Protein AF-A0A3L6DH93-F1 (afdb_monomer_lite)

pLDDT: mean 73.83, std 13.97, range [37.03, 90.62]

Organism: Zea mays (NCBI:txid4577)

Sequence (149 aa):
MTLLMYLVYYITLQRLGIETEFDIVQVERMLEEKFGPILFPNVDTDNRICPSCSEGTLRFKVSRYGEGYFIGCDRHPKCKYIARSLSQQEDETEPTEECQKTFTPRLLGVMPDSDEKVFLKQGPYGHYVQIGEDKKGLFPKRASLSKGI

InterPro domains:
  IPR000380 DNA topoisomerase, type IA [PTHR42785] (21-139)
  IPR013498 DNA topoisomerase, type IA, zn finger [PF01396] (48-83)
  IPR025589 Topoisomerase C-terminal repeat [PF13368] (112-148)

Foldseek 3Di:
DPVVVVVVVVVVVVVVPCPDPPDQVNVQVVCCVVCVCVLCVPCVVDPQAQPVPRPWGWGKGADPVNPFIFTATPPPPVGGGTDDTPNDPDDDDDDDDDDDPPPDWAFPQADPVPRWTKTWHADPVGIKIWTHDDDVPDDTDIDHPPPDD

Secondary structure (DSSP, 8-state):
-HHHHHHHHHHHHHHT-------HHHHHHHHHHHHHHHH-TTTTTS--B-TTTSSSBEEEEE-TTSS-EEEEETTTTT---EEEESSS--------------PPPEEEEE-TTT--EEEEEEETTEEEEEES---TT---EEEESSS--

Radius of gyration: 23.39 Å; chains: 1; bounding box: 67×40×46 Å

Structure (mmCIF, N/CA/C/O backbone):
data_AF-A0A3L6DH93-F1
#
_entry.id   AF-A0A3L6DH93-F1
#
loop_
_atom_site.group_PDB
_atom_site.id
_atom_site.type_symbol
_atom_site.label_atom_id
_atom_site.label_alt_id
_atom_site.label_comp_id
_atom_site.label_asym_id
_atom_site.label_entity_id
_atom_site.label_seq_id
_atom_site.pdbx_PDB_ins_code
_atom_site.Cartn_x
_atom_site.Cartn_y
_atom_site.Cartn_z
_atom_site.occupancy
_atom_site.B_iso_or_equiv
_atom_site.auth_seq_id
_atom_site.auth_comp_id
_atom_site.auth_asym_id
_atom_site.auth_atom_id
_atom_site.pdbx_PDB_model_num
ATOM 1 N N . MET A 1 1 ? 28.119 -24.168 20.521 1.00 60.47 1 MET A N 1
ATOM 2 C CA . MET A 1 1 ? 29.125 -23.663 19.555 1.00 60.47 1 MET A CA 1
ATOM 3 C C . MET A 1 1 ? 28.530 -22.707 18.511 1.00 60.47 1 MET A C 1
ATOM 5 O O . MET A 1 1 ? 29.268 -21.893 17.988 1.00 60.47 1 MET A O 1
ATOM 9 N N . THR A 1 2 ? 27.219 -22.722 18.247 1.00 67.56 2 THR A N 1
ATOM 10 C CA . THR A 1 2 ? 26.556 -21.865 17.238 1.00 67.56 2 THR A CA 1
ATOM 11 C C . THR A 1 2 ? 26.100 -20.491 17.754 1.00 67.56 2 THR A C 1
ATOM 13 O O . THR A 1 2 ? 26.219 -19.507 17.033 1.00 67.56 2 THR A O 1
ATOM 16 N N . LEU A 1 3 ? 25.652 -20.380 19.012 1.00 68.19 3 LEU A N 1
ATOM 17 C CA . LEU A 1 3 ? 25.133 -19.113 19.562 1.00 68.19 3 LEU A CA 1
ATOM 18 C C . LEU A 1 3 ? 26.211 -18.021 19.690 1.00 68.19 3 LEU A C 1
ATOM 20 O O . LEU A 1 3 ? 25.974 -16.861 19.372 1.00 68.19 3 LEU A O 1
ATOM 24 N N . LEU A 1 4 ? 27.417 -18.413 20.114 1.00 72.12 4 LEU A N 1
ATOM 25 C CA . LEU A 1 4 ? 28.567 -17.512 20.232 1.00 72.12 4 LEU A CA 1
ATOM 26 C C . LEU A 1 4 ? 29.037 -17.011 18.863 1.00 72.12 4 LEU A C 1
ATOM 28 O O . LEU A 1 4 ? 29.361 -15.838 18.739 1.00 72.12 4 LEU A O 1
ATOM 32 N N . MET A 1 5 ? 29.005 -17.853 17.824 1.00 77.38 5 MET A N 1
ATOM 33 C CA . MET A 1 5 ? 29.306 -17.403 16.461 1.00 77.38 5 MET A CA 1
ATOM 34 C C . MET A 1 5 ? 28.269 -16.398 15.955 1.00 77.38 5 MET A C 1
ATOM 36 O O . MET A 1 5 ? 28.642 -15.424 15.310 1.00 77.38 5 MET A O 1
ATOM 40 N N . TYR A 1 6 ? 26.992 -16.586 16.298 1.00 77.19 6 TYR A N 1
ATOM 41 C CA . TYR A 1 6 ? 25.923 -15.658 15.925 1.00 77.19 6 TYR A CA 1
ATOM 42 C C . TYR A 1 6 ? 26.059 -14.302 16.626 1.00 77.19 6 TYR A C 1
ATOM 44 O O . TYR A 1 6 ? 25.932 -13.261 15.989 1.00 77.19 6 TYR A O 1
ATOM 52 N N . LEU A 1 7 ? 26.384 -14.309 17.922 1.00 78.81 7 LEU A N 1
ATOM 53 C CA . LEU A 1 7 ? 26.657 -13.098 18.700 1.00 78.81 7 LEU A CA 1
ATOM 54 C C . LEU A 1 7 ? 27.897 -12.362 18.185 1.00 78.81 7 LEU A C 1
ATOM 56 O O . LEU A 1 7 ? 27.849 -11.152 17.995 1.00 78.81 7 LEU A O 1
ATOM 60 N N . VAL A 1 8 ? 28.984 -13.083 17.895 1.00 79.56 8 VAL A N 1
ATOM 61 C CA . VAL A 1 8 ? 30.201 -12.493 17.318 1.00 79.56 8 VAL A CA 1
ATOM 62 C C . VAL A 1 8 ? 29.925 -11.927 15.925 1.00 79.56 8 VAL A C 1
ATOM 64 O O . VAL A 1 8 ? 30.377 -10.824 15.634 1.00 79.56 8 VAL A O 1
ATOM 67 N N . TYR A 1 9 ? 29.133 -12.604 15.091 1.00 79.12 9 TYR A N 1
ATOM 68 C CA . TYR A 1 9 ? 28.689 -12.082 13.796 1.00 79.12 9 TYR A CA 1
ATOM 69 C C . TYR A 1 9 ? 27.869 -10.790 13.951 1.00 79.12 9 TYR A C 1
ATOM 71 O O . TYR A 1 9 ? 28.176 -9.796 13.299 1.00 79.12 9 TYR A O 1
ATOM 79 N N . TYR A 1 10 ? 26.908 -10.751 14.882 1.00 74.88 10 TYR A N 1
ATOM 80 C CA . TYR A 1 10 ? 26.089 -9.561 15.153 1.00 74.88 10 TYR A CA 1
ATOM 81 C C . TYR A 1 10 ? 26.911 -8.378 15.691 1.00 74.88 10 TYR A C 1
ATOM 83 O O . TYR A 1 10 ? 26.727 -7.241 15.263 1.00 74.88 10 TYR A O 1
ATOM 91 N N . ILE A 1 11 ? 27.859 -8.643 16.595 1.00 73.94 11 ILE A N 1
ATOM 92 C CA . ILE A 1 11 ? 28.773 -7.632 17.151 1.00 73.94 11 ILE A CA 1
ATOM 93 C C . ILE A 1 11 ? 29.757 -7.138 16.079 1.00 73.94 11 ILE A C 1
ATOM 95 O O . ILE A 1 11 ? 30.097 -5.957 16.049 1.00 73.94 11 ILE A O 1
ATOM 99 N N . THR A 1 12 ? 30.193 -8.014 15.170 1.00 69.25 12 THR A N 1
ATOM 100 C CA . THR A 1 12 ? 31.063 -7.648 14.041 1.00 69.25 12 THR A CA 1
ATOM 101 C C . THR A 1 12 ? 30.308 -6.788 13.026 1.00 69.25 12 THR A C 1
ATOM 103 O O . THR A 1 12 ? 30.854 -5.793 12.562 1.00 69.25 12 THR A O 1
ATOM 106 N N . LEU A 1 13 ? 29.031 -7.088 12.759 1.00 67.50 13 LEU A N 1
ATOM 107 C CA . LEU A 1 13 ? 28.148 -6.240 11.950 1.00 67.50 13 LEU A CA 1
ATOM 108 C C . LEU A 1 13 ? 27.933 -4.855 12.577 1.00 67.50 13 LEU A C 1
ATOM 110 O O . LEU A 1 13 ? 27.974 -3.858 11.866 1.00 67.50 13 LEU A O 1
ATOM 114 N N . GLN A 1 14 ? 27.769 -4.773 13.901 1.00 58.12 14 GLN A N 1
ATOM 115 C CA . GLN A 1 14 ? 27.668 -3.491 14.611 1.00 58.12 14 GLN A CA 1
ATOM 116 C C . GLN A 1 14 ? 28.993 -2.702 14.625 1.00 58.12 14 GLN A C 1
ATOM 118 O O . GLN A 1 14 ? 28.970 -1.475 14.623 1.00 58.12 14 GLN A O 1
ATOM 123 N N . ARG A 1 15 ? 30.153 -3.380 14.606 1.00 56.84 15 ARG A N 1
ATOM 124 C CA . ARG A 1 15 ? 31.490 -2.750 14.539 1.00 56.84 15 ARG A CA 1
ATOM 125 C C . ARG A 1 15 ? 31.916 -2.303 13.144 1.00 56.84 15 ARG A C 1
ATOM 127 O O . ARG A 1 15 ? 32.824 -1.484 13.048 1.00 56.84 15 ARG A O 1
ATOM 134 N N . LEU A 1 16 ? 31.289 -2.813 12.087 1.00 56.34 16 LEU A N 1
ATOM 135 C CA . LEU A 1 16 ? 31.605 -2.437 10.707 1.00 56.34 16 LEU A CA 1
ATOM 136 C C . LEU A 1 16 ? 31.131 -1.029 10.326 1.00 56.34 16 LEU A C 1
ATOM 138 O O . LEU A 1 16 ? 31.237 -0.677 9.157 1.00 56.34 16 LEU A O 1
ATOM 142 N N . GLY A 1 17 ? 30.663 -0.219 11.288 1.00 50.41 17 GLY A N 1
ATOM 143 C CA . GLY A 1 17 ? 30.472 1.218 11.085 1.00 50.41 17 GLY A CA 1
ATOM 144 C C . GLY A 1 17 ? 29.622 1.505 9.859 1.00 50.41 17 GLY A C 1
ATOM 145 O O . GLY A 1 17 ? 29.953 2.373 9.061 1.00 50.41 17 GLY A O 1
ATOM 146 N N . ILE A 1 18 ? 28.561 0.718 9.681 1.00 51.47 18 ILE A N 1
ATOM 147 C CA . ILE A 1 18 ? 27.566 0.917 8.640 1.00 51.47 18 ILE A CA 1
ATOM 148 C C . ILE A 1 18 ? 26.734 2.140 9.077 1.00 51.47 18 ILE A C 1
ATOM 150 O O . ILE A 1 18 ? 25.566 2.037 9.436 1.00 51.47 18 ILE A O 1
ATOM 154 N N . GLU A 1 19 ? 27.364 3.318 9.082 1.00 51.50 19 GLU A N 1
ATOM 155 C CA . GLU A 1 19 ? 26.709 4.606 8.858 1.00 51.50 19 GLU A CA 1
ATOM 156 C C . GLU A 1 19 ? 26.327 4.640 7.383 1.00 51.50 19 GLU A C 1
ATOM 158 O O . GLU A 1 19 ? 26.876 5.366 6.559 1.00 51.50 19 GLU A O 1
ATOM 163 N N . THR A 1 20 ? 25.440 3.738 6.997 1.00 53.25 20 THR A N 1
ATOM 164 C CA . THR A 1 20 ? 24.914 3.750 5.650 1.00 53.25 20 THR A CA 1
ATOM 165 C C . THR A 1 20 ? 23.917 4.870 5.581 1.00 53.25 20 THR A C 1
ATOM 167 O O . THR A 1 20 ? 22.759 4.728 5.980 1.00 53.25 20 THR A O 1
ATOM 170 N N . GLU A 1 21 ? 24.367 5.965 4.995 1.00 53.25 21 GLU A N 1
ATOM 171 C CA . GLU A 1 21 ? 23.538 6.726 4.082 1.00 53.25 21 GLU A CA 1
ATOM 172 C C . GLU A 1 21 ? 23.099 5.762 2.961 1.00 53.25 21 GLU A C 1
ATOM 174 O O . GLU A 1 21 ? 23.687 5.676 1.887 1.00 53.25 21 GLU A O 1
ATOM 179 N N . PHE A 1 22 ? 22.142 4.888 3.281 1.00 58.47 22 PHE A N 1
ATOM 180 C CA . PHE A 1 22 ? 21.583 3.957 2.324 1.00 58.47 22 PHE A CA 1
ATOM 181 C C . PHE A 1 22 ? 20.740 4.784 1.363 1.00 58.47 22 PHE A C 1
ATOM 183 O O . PHE A 1 22 ? 19.709 5.339 1.749 1.00 58.47 22 PHE A O 1
ATOM 190 N N . ASP A 1 23 ? 21.173 4.847 0.107 1.00 75.06 23 ASP A N 1
ATOM 191 C CA . ASP A 1 23 ? 20.332 5.370 -0.957 1.00 75.06 23 ASP A CA 1
ATOM 192 C C . ASP A 1 23 ? 19.048 4.529 -1.028 1.00 75.06 23 ASP A C 1
ATOM 194 O O . ASP A 1 23 ? 19.087 3.295 -0.961 1.00 75.06 23 ASP A O 1
ATOM 198 N N . ILE A 1 24 ? 17.898 5.190 -1.160 1.00 79.56 24 ILE A N 1
ATOM 199 C CA . ILE A 1 24 ? 16.576 4.542 -1.158 1.00 79.56 24 ILE A CA 1
ATOM 200 C C . ILE A 1 24 ? 16.536 3.445 -2.231 1.00 79.56 24 ILE A C 1
ATOM 202 O O . ILE A 1 24 ? 16.039 2.345 -1.991 1.00 79.56 24 ILE A O 1
ATOM 206 N N . VAL A 1 25 ? 17.170 3.703 -3.377 1.00 80.69 25 VAL A N 1
ATOM 207 C CA . VAL A 1 25 ? 17.278 2.762 -4.497 1.00 80.69 25 VAL A CA 1
ATOM 208 C C . VAL A 1 25 ? 18.067 1.500 -4.122 1.00 80.69 25 VAL A C 1
ATOM 210 O O . VAL A 1 25 ? 17.748 0.401 -4.586 1.00 80.69 25 VAL A O 1
ATOM 213 N N . GLN A 1 26 ? 19.098 1.624 -3.282 1.00 82.69 26 GLN A N 1
ATOM 214 C CA . GLN A 1 26 ? 19.884 0.482 -2.815 1.00 82.69 26 GLN A CA 1
ATOM 215 C C . GLN A 1 26 ? 19.061 -0.404 -1.875 1.00 82.69 26 GLN A C 1
ATOM 217 O O . GLN A 1 26 ? 19.080 -1.628 -2.020 1.00 82.69 26 GLN A O 1
ATOM 222 N N . VAL A 1 27 ? 18.303 0.202 -0.958 1.00 82.94 27 VAL A N 1
ATOM 223 C CA . VAL A 1 27 ? 17.425 -0.525 -0.024 1.00 82.94 27 VAL A CA 1
ATOM 224 C C . VAL A 1 27 ? 16.318 -1.255 -0.772 1.00 82.94 27 VAL A C 1
ATOM 226 O O . VAL A 1 27 ? 16.088 -2.436 -0.517 1.00 82.94 27 VAL A O 1
ATOM 229 N N . GLU A 1 28 ? 15.670 -0.581 -1.724 1.00 86.06 28 GLU A N 1
ATOM 230 C CA . GLU A 1 28 ? 14.635 -1.178 -2.572 1.00 86.06 28 GLU A CA 1
ATOM 231 C C . GLU A 1 28 ? 15.164 -2.429 -3.282 1.00 86.06 28 GLU A C 1
ATOM 233 O O . GLU A 1 28 ? 14.552 -3.494 -3.195 1.00 86.06 28 GLU A O 1
ATOM 238 N N . ARG A 1 29 ? 16.351 -2.343 -3.898 1.00 84.75 29 ARG A N 1
ATOM 239 C CA . ARG A 1 29 ? 16.974 -3.481 -4.590 1.00 84.75 29 ARG A CA 1
ATOM 240 C C . ARG A 1 29 ? 17.284 -4.642 -3.647 1.00 84.75 29 ARG A C 1
ATOM 242 O O . ARG A 1 29 ? 16.972 -5.784 -3.973 1.00 84.75 29 ARG A O 1
ATOM 249 N N . MET A 1 30 ? 17.889 -4.360 -2.494 1.00 85.06 30 MET A N 1
ATOM 250 C CA . MET A 1 30 ? 18.239 -5.394 -1.514 1.00 85.06 30 MET A CA 1
ATOM 251 C C . MET A 1 30 ? 16.997 -6.109 -0.970 1.00 85.06 30 MET A C 1
ATOM 253 O O . MET A 1 30 ? 17.020 -7.322 -0.749 1.00 85.06 30 MET A O 1
ATOM 257 N N . LEU A 1 31 ? 15.903 -5.373 -0.758 1.00 84.25 31 LEU A N 1
ATOM 258 C CA . LEU A 1 31 ? 14.637 -5.946 -0.309 1.00 84.25 31 LEU A CA 1
ATOM 259 C C . LEU A 1 31 ? 13.977 -6.790 -1.400 1.00 84.25 31 LEU A C 1
ATOM 261 O O . LEU A 1 31 ? 13.519 -7.890 -1.098 1.00 84.25 31 LEU A O 1
ATOM 265 N N . GLU A 1 32 ? 13.969 -6.335 -2.655 1.00 84.44 32 GLU A N 1
ATOM 266 C CA . GLU A 1 32 ? 13.464 -7.135 -3.779 1.00 84.44 32 GLU A CA 1
ATOM 267 C C . GLU A 1 32 ? 14.252 -8.435 -3.965 1.00 84.44 32 GLU A C 1
ATOM 269 O O . GLU A 1 32 ? 13.651 -9.480 -4.204 1.00 84.44 32 GLU A O 1
ATOM 274 N N . GLU A 1 33 ? 15.578 -8.401 -3.830 1.00 85.12 33 GLU A N 1
ATOM 275 C CA . GLU A 1 33 ? 16.421 -9.592 -3.971 1.00 85.12 33 GLU A CA 1
ATOM 276 C C . GLU A 1 33 ? 16.140 -10.617 -2.866 1.00 85.12 33 GLU A C 1
ATOM 278 O O . GLU A 1 33 ? 16.002 -11.812 -3.127 1.00 85.12 33 GLU A O 1
ATOM 283 N N . LYS A 1 34 ? 16.008 -10.150 -1.621 1.00 84.31 34 LYS A N 1
ATOM 284 C CA . LYS A 1 34 ? 15.864 -11.027 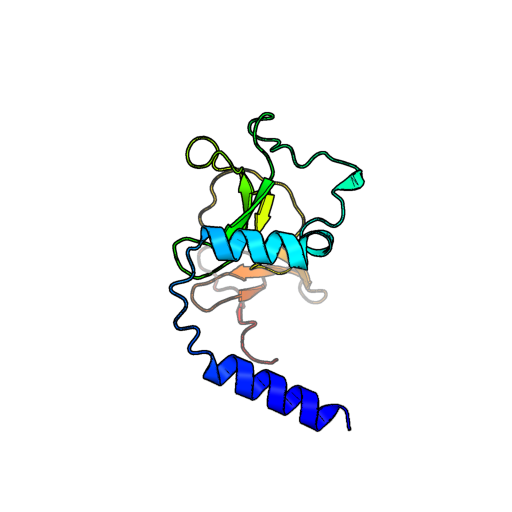-0.454 1.00 84.31 34 LYS A CA 1
ATOM 285 C C . LYS A 1 34 ? 14.433 -11.495 -0.207 1.00 84.31 34 LYS A C 1
ATOM 287 O O . LYS A 1 34 ? 14.228 -12.604 0.281 1.00 84.31 34 LYS A O 1
ATOM 292 N N . PHE A 1 35 ? 13.453 -10.645 -0.495 1.00 85.06 35 PHE A N 1
ATOM 293 C CA . PHE A 1 35 ? 12.043 -10.887 -0.193 1.00 85.06 35 PHE A CA 1
ATOM 294 C C . PHE A 1 35 ? 11.177 -11.004 -1.444 1.00 85.06 35 PHE A C 1
ATOM 296 O O . PHE A 1 35 ? 9.969 -11.158 -1.309 1.00 85.06 35 PHE A O 1
ATOM 303 N N . GLY A 1 36 ? 11.765 -10.989 -2.643 1.00 78.94 36 GLY A N 1
ATOM 304 C CA . GLY A 1 36 ? 11.057 -11.102 -3.918 1.00 78.94 36 GLY A CA 1
ATOM 305 C C . GLY A 1 36 ? 9.943 -12.154 -3.921 1.00 78.94 36 GLY A C 1
ATOM 306 O O . GLY A 1 36 ? 8.801 -11.776 -4.145 1.00 78.94 36 GLY A O 1
ATOM 307 N N . PRO A 1 37 ? 10.204 -13.427 -3.569 1.00 79.38 37 PRO A N 1
ATOM 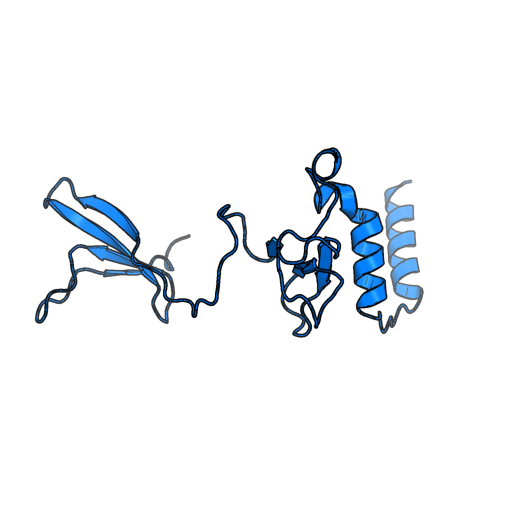308 C CA . PRO A 1 37 ? 9.171 -14.469 -3.55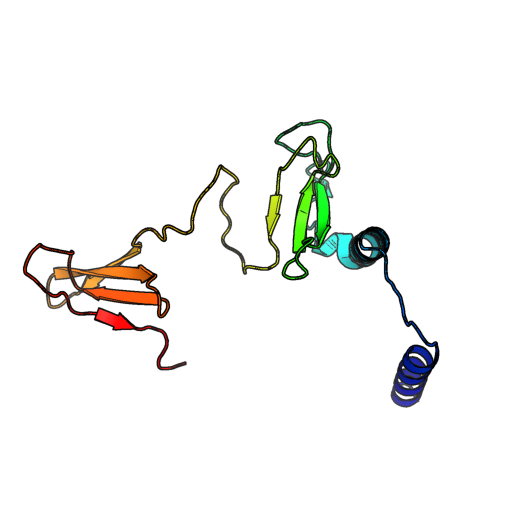2 1.00 79.38 37 PRO A CA 1
ATOM 309 C C . PRO A 1 37 ? 7.984 -14.182 -2.617 1.00 79.38 37 PRO A C 1
ATOM 311 O O . PRO A 1 37 ? 6.866 -14.602 -2.885 1.00 79.38 37 PRO A O 1
ATOM 314 N N . ILE A 1 38 ? 8.217 -13.455 -1.521 1.00 80.38 38 ILE A N 1
ATOM 315 C CA . ILE A 1 38 ? 7.193 -13.109 -0.522 1.00 80.38 38 ILE A CA 1
ATOM 316 C C . ILE A 1 38 ? 6.427 -11.853 -0.947 1.00 80.38 38 ILE A C 1
ATOM 318 O O . ILE A 1 38 ? 5.216 -11.769 -0.773 1.00 80.38 38 ILE A O 1
ATOM 322 N N . LEU A 1 39 ? 7.130 -10.872 -1.514 1.00 78.31 39 LEU A N 1
ATOM 323 C CA . LEU A 1 39 ? 6.538 -9.638 -2.032 1.00 78.31 39 LEU A CA 1
ATOM 324 C C . LEU A 1 39 ? 5.688 -9.900 -3.283 1.00 78.31 39 LEU A C 1
ATOM 326 O O . LEU A 1 39 ? 4.766 -9.142 -3.582 1.00 78.31 39 LEU A O 1
ATOM 330 N N . PHE A 1 40 ? 5.997 -10.980 -3.997 1.00 78.12 40 PHE A N 1
ATOM 331 C CA . PHE A 1 40 ? 5.457 -11.312 -5.305 1.00 78.12 40 PHE A CA 1
ATOM 332 C C . PHE A 1 40 ? 4.987 -12.781 -5.379 1.00 78.12 40 PHE A C 1
ATOM 334 O O . PHE A 1 40 ? 5.493 -13.541 -6.204 1.00 78.12 40 PHE A O 1
ATOM 341 N N . PRO A 1 41 ? 4.006 -13.201 -4.558 1.00 68.62 41 PRO A N 1
ATOM 342 C CA . PRO A 1 41 ? 3.627 -14.612 -4.431 1.00 68.62 41 PRO A CA 1
ATOM 343 C C . PRO A 1 41 ? 2.984 -15.216 -5.695 1.00 68.62 41 PRO A C 1
ATOM 345 O O . PRO A 1 41 ? 2.995 -16.430 -5.849 1.00 68.62 41 PRO A O 1
ATOM 348 N N . ASN A 1 42 ? 2.463 -14.392 -6.616 1.00 63.69 42 ASN A N 1
ATOM 349 C CA . ASN A 1 42 ? 1.755 -14.830 -7.834 1.00 63.69 42 ASN A CA 1
ATOM 350 C C . ASN A 1 42 ? 2.509 -14.509 -9.145 1.00 63.69 42 ASN A C 1
ATOM 352 O O . ASN A 1 42 ? 1.925 -14.513 -10.228 1.00 63.69 42 ASN A O 1
ATOM 356 N N . VAL A 1 43 ? 3.803 -14.183 -9.071 1.00 55.41 43 VAL A N 1
ATOM 357 C CA . VAL A 1 43 ? 4.554 -13.593 -10.201 1.00 55.41 43 VAL A CA 1
ATOM 358 C C . VAL A 1 43 ? 4.996 -14.578 -11.284 1.00 55.41 43 VAL A C 1
ATOM 360 O O . VAL A 1 43 ? 5.461 -14.149 -12.337 1.00 55.41 43 VAL A O 1
ATOM 363 N N . ASP A 1 44 ? 4.753 -15.873 -11.101 1.00 52.91 44 ASP A N 1
ATOM 364 C CA . ASP A 1 44 ? 4.931 -16.849 -12.181 1.00 52.91 44 ASP A CA 1
ATOM 365 C C . ASP A 1 44 ? 3.806 -16.797 -13.233 1.00 52.91 44 ASP A C 1
ATOM 367 O O . ASP A 1 44 ? 3.988 -17.314 -14.332 1.00 52.91 44 ASP A O 1
ATOM 371 N N . THR A 1 45 ? 2.650 -16.181 -12.933 1.00 52.31 45 THR A N 1
ATOM 372 C CA . THR A 1 45 ? 1.477 -16.204 -13.839 1.00 52.31 45 THR A CA 1
ATOM 373 C C . THR A 1 45 ? 1.232 -14.872 -14.547 1.00 52.31 45 THR A C 1
ATOM 375 O O . THR A 1 45 ? 0.909 -14.868 -15.731 1.00 52.31 45 THR A O 1
ATOM 378 N N . ASP A 1 46 ? 1.486 -13.748 -13.876 1.00 55.75 46 ASP A N 1
ATOM 379 C CA . ASP A 1 46 ? 1.412 -12.422 -14.481 1.00 55.75 46 ASP A CA 1
ATOM 380 C C . ASP A 1 46 ? 2.811 -11.811 -14.492 1.00 55.75 46 ASP A C 1
ATOM 382 O O . ASP A 1 46 ? 3.351 -11.428 -13.446 1.00 55.75 46 ASP A O 1
ATOM 386 N N . ASN A 1 47 ? 3.414 -11.700 -15.686 1.00 68.06 47 ASN A N 1
ATOM 387 C CA . ASN A 1 47 ? 4.540 -10.791 -15.905 1.00 68.06 47 ASN A CA 1
ATOM 388 C C . ASN A 1 47 ? 4.180 -9.503 -15.173 1.00 68.06 47 ASN A C 1
ATOM 390 O O . ASN A 1 47 ? 3.102 -8.990 -15.448 1.00 68.06 47 ASN A O 1
ATOM 394 N N . ARG A 1 48 ? 5.036 -9.032 -14.252 1.00 78.25 48 ARG A N 1
ATOM 395 C CA . ARG A 1 48 ? 4.862 -7.874 -13.341 1.00 78.25 48 ARG A CA 1
ATOM 396 C C . ARG A 1 48 ? 4.575 -6.542 -14.057 1.00 78.25 48 ARG A C 1
ATOM 398 O O . ARG A 1 48 ? 5.089 -5.506 -13.670 1.00 78.25 48 ARG A O 1
ATOM 405 N N . ILE A 1 49 ? 3.813 -6.539 -15.129 1.00 84.19 49 ILE A N 1
ATOM 406 C CA . ILE A 1 49 ? 3.463 -5.441 -15.992 1.00 84.19 49 ILE A CA 1
ATOM 407 C C . ILE A 1 49 ? 2.429 -4.619 -15.240 1.00 84.19 49 ILE A C 1
ATOM 409 O O . ILE A 1 49 ? 1.466 -5.123 -14.668 1.00 84.19 49 ILE A O 1
ATOM 413 N N . CYS A 1 50 ? 2.660 -3.319 -15.215 1.00 83.75 50 CYS A N 1
ATOM 414 C CA . CYS A 1 50 ? 1.750 -2.363 -14.628 1.00 83.75 50 CYS A CA 1
ATOM 415 C C . CYS A 1 50 ? 0.450 -2.327 -15.454 1.00 83.75 50 CYS A C 1
ATOM 417 O O . CYS A 1 50 ? 0.515 -1.941 -16.622 1.00 83.75 50 CYS A O 1
ATOM 419 N N . PRO A 1 51 ? -0.728 -2.623 -14.878 1.00 82.44 51 PRO A N 1
ATOM 420 C CA . PRO A 1 51 ? -1.992 -2.622 -15.621 1.00 82.44 51 PRO A CA 1
ATOM 421 C C . PRO A 1 51 ? -2.413 -1.217 -16.072 1.00 82.44 51 PRO A C 1
ATOM 423 O O . PRO A 1 51 ? -3.125 -1.066 -17.057 1.00 82.44 51 PRO A O 1
ATOM 426 N N . SER A 1 52 ? -1.933 -0.165 -15.400 1.00 81.25 52 SER A N 1
ATOM 427 C CA . SER A 1 52 ? -2.278 1.218 -15.747 1.00 81.25 52 SER A CA 1
ATOM 428 C C . SER A 1 52 ? -1.568 1.728 -17.002 1.00 81.25 52 SER A C 1
ATOM 430 O O . SER A 1 52 ? -2.156 2.497 -17.755 1.00 81.25 52 SER A O 1
ATOM 432 N N . CYS A 1 53 ? -0.309 1.341 -17.232 1.00 85.56 53 CYS A N 1
ATOM 433 C CA . CYS A 1 53 ? 0.450 1.824 -18.392 1.00 85.56 53 CYS A CA 1
ATOM 434 C C . CYS A 1 53 ? 0.869 0.727 -19.367 1.00 85.56 53 CYS A C 1
ATOM 436 O O . CYS A 1 53 ? 1.393 1.067 -20.416 1.00 85.56 53 CYS A O 1
ATOM 438 N N . SER A 1 54 ? 0.689 -0.554 -19.032 1.00 83.69 54 SER A N 1
ATOM 439 C CA . SER A 1 54 ? 1.060 -1.743 -19.826 1.00 83.69 54 SER A CA 1
ATOM 440 C C . SER A 1 54 ? 2.523 -1.837 -20.288 1.00 83.69 54 SER A C 1
ATOM 442 O O . SER A 1 54 ? 2.922 -2.825 -20.892 1.00 83.69 54 SER A O 1
ATOM 444 N N . GLU A 1 55 ? 3.350 -0.839 -19.982 1.00 85.31 55 GLU A N 1
ATOM 445 C CA . GLU A 1 55 ? 4.738 -0.759 -20.429 1.00 85.31 55 GLU A CA 1
ATOM 446 C C . GLU A 1 55 ? 5.745 -0.752 -19.258 1.00 85.31 55 GLU A C 1
ATOM 448 O O . GLU A 1 55 ? 6.941 -0.977 -19.455 1.00 85.31 55 GLU A O 1
ATOM 453 N N . GLY A 1 56 ? 5.299 -0.416 -18.044 1.00 84.38 56 GLY A N 1
ATOM 454 C CA . GLY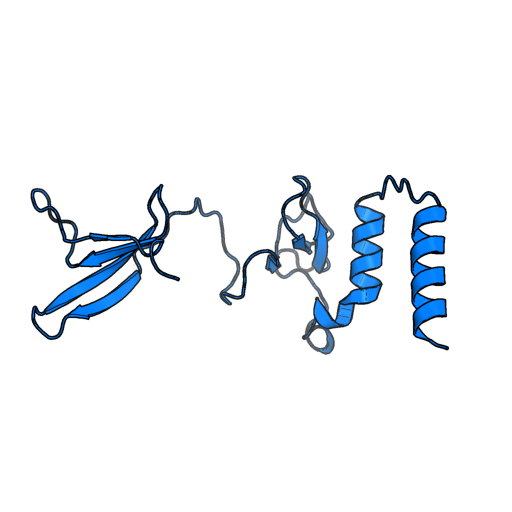 A 1 56 ? 6.125 -0.391 -16.830 1.00 84.38 56 GLY A CA 1
ATOM 455 C C . GLY A 1 56 ? 6.040 -1.689 -16.037 1.00 84.38 56 GLY A C 1
ATOM 456 O O . GLY A 1 56 ? 5.098 -2.453 -16.213 1.00 84.38 56 GLY A O 1
ATOM 457 N N . THR A 1 57 ? 6.993 -1.914 -15.135 1.00 88.31 57 THR A N 1
ATOM 458 C CA . THR A 1 57 ? 7.021 -3.082 -14.241 1.00 88.31 57 THR A CA 1
ATOM 459 C C . THR A 1 57 ? 6.709 -2.671 -12.798 1.00 88.31 57 THR A C 1
ATOM 461 O O . THR A 1 57 ? 7.115 -1.600 -12.345 1.00 88.31 57 THR A O 1
ATOM 464 N N . LEU A 1 58 ? 5.975 -3.503 -12.064 1.00 87.56 58 LEU A N 1
ATOM 465 C CA . LEU A 1 58 ? 5.700 -3.350 -10.641 1.00 87.56 58 LEU A CA 1
ATOM 466 C C . LEU A 1 58 ? 6.947 -3.700 -9.824 1.00 87.56 58 LEU A C 1
ATOM 468 O O . LEU A 1 58 ? 7.513 -4.786 -9.963 1.00 87.56 58 LEU A O 1
ATOM 472 N N . ARG A 1 59 ? 7.355 -2.765 -8.969 1.00 87.31 59 ARG A N 1
ATOM 473 C CA . ARG A 1 59 ? 8.515 -2.853 -8.081 1.00 87.31 59 ARG A CA 1
ATOM 474 C C . ARG A 1 59 ? 8.152 -2.449 -6.664 1.00 87.31 59 ARG A C 1
ATOM 476 O O . ARG A 1 59 ? 7.215 -1.678 -6.447 1.00 87.31 59 ARG A O 1
ATOM 483 N N . PHE A 1 60 ? 8.907 -2.969 -5.713 1.00 87.56 60 PHE A N 1
ATOM 484 C CA . PHE A 1 60 ? 8.853 -2.542 -4.328 1.00 87.56 60 PHE A CA 1
ATOM 485 C C . PHE A 1 60 ? 9.440 -1.137 -4.202 1.00 87.56 60 PHE A C 1
ATOM 487 O O . PHE A 1 60 ? 10.527 -0.864 -4.708 1.00 87.56 60 PHE A O 1
ATOM 494 N N . LYS A 1 61 ? 8.712 -0.250 -3.526 1.00 85.69 61 LYS A N 1
ATOM 495 C CA . LYS A 1 61 ? 9.107 1.135 -3.298 1.00 85.69 61 LYS A CA 1
ATOM 496 C C . LYS A 1 61 ? 8.904 1.554 -1.855 1.00 85.69 61 LYS A C 1
ATOM 498 O O . LYS A 1 61 ? 7.919 1.180 -1.208 1.00 85.69 61 LYS A O 1
ATOM 503 N N . VAL A 1 62 ? 9.823 2.382 -1.374 1.00 83.19 62 VAL A N 1
ATOM 504 C CA . VAL A 1 62 ? 9.738 3.000 -0.048 1.00 83.19 62 VAL A CA 1
ATOM 505 C C . VAL A 1 62 ? 9.101 4.383 -0.175 1.00 83.19 62 VAL A C 1
ATOM 507 O O . VAL A 1 62 ? 9.368 5.141 -1.109 1.00 83.19 62 VAL A O 1
ATOM 510 N N . SER A 1 63 ? 8.212 4.727 0.757 1.00 79.06 63 SER A N 1
ATOM 511 C CA . SER A 1 63 ? 7.601 6.054 0.795 1.00 79.06 63 SER A CA 1
ATOM 512 C C . SER A 1 63 ? 8.655 7.134 1.040 1.00 79.06 63 SER A C 1
ATOM 514 O O . SER A 1 63 ? 9.436 7.054 1.986 1.00 79.06 63 SER A O 1
ATOM 516 N N . ARG A 1 64 ? 8.615 8.214 0.248 1.00 71.88 64 ARG A N 1
ATOM 517 C CA . ARG A 1 64 ? 9.474 9.403 0.433 1.00 71.88 64 ARG A CA 1
ATOM 518 C C . ARG A 1 64 ? 9.336 10.060 1.811 1.00 71.88 64 ARG A C 1
ATOM 520 O O . ARG A 1 64 ? 10.190 10.841 2.204 1.00 71.88 64 ARG A O 1
ATOM 527 N N . TYR A 1 65 ? 8.232 9.788 2.506 1.00 72.19 65 TYR A N 1
ATOM 528 C CA . TYR A 1 65 ? 7.935 10.330 3.829 1.00 72.19 65 TYR A CA 1
ATOM 529 C C . TYR A 1 65 ? 8.406 9.414 4.968 1.00 72.19 65 TYR A C 1
ATOM 531 O O . TYR A 1 65 ? 8.079 9.671 6.119 1.00 72.19 65 TYR A O 1
ATOM 539 N N . GLY A 1 66 ? 9.140 8.336 4.664 1.00 59.09 66 GLY A N 1
ATOM 540 C CA . GLY A 1 66 ? 9.710 7.412 5.650 1.00 59.09 66 GLY A CA 1
ATOM 541 C C . GLY A 1 66 ? 8.704 6.444 6.279 1.00 59.09 66 GLY A C 1
ATOM 542 O O . GLY A 1 66 ? 9.085 5.364 6.719 1.00 59.09 66 GLY A O 1
ATOM 543 N N . GLU A 1 67 ? 7.414 6.775 6.265 1.00 66.56 67 GLU A N 1
ATOM 544 C CA . GLU A 1 67 ? 6.352 5.899 6.751 1.00 66.56 67 GLU A CA 1
ATOM 545 C C . GLU A 1 67 ? 5.701 5.140 5.588 1.00 66.56 67 GLU A C 1
ATOM 547 O O . GLU A 1 67 ? 4.980 5.705 4.759 1.00 66.56 67 GLU A O 1
ATOM 552 N N . GLY A 1 68 ? 5.960 3.834 5.533 1.00 73.50 68 GLY A N 1
ATOM 553 C CA . GLY A 1 68 ? 5.262 2.899 4.655 1.00 73.50 68 GLY A CA 1
ATOM 554 C C . GLY A 1 68 ? 6.046 2.435 3.427 1.00 73.50 68 GLY A C 1
ATOM 555 O O . GLY A 1 68 ? 6.992 3.064 2.952 1.00 73.50 68 GLY A O 1
ATOM 556 N N . TYR A 1 69 ? 5.609 1.289 2.919 1.00 84.75 69 TYR A N 1
ATOM 557 C CA . TYR A 1 69 ? 6.195 0.569 1.799 1.00 84.75 69 TYR A CA 1
ATOM 558 C C . TYR A 1 69 ? 5.067 0.032 0.916 1.00 84.75 69 TYR A C 1
ATOM 560 O O . TYR A 1 69 ? 3.986 -0.324 1.402 1.00 84.75 69 TYR A O 1
ATOM 568 N N . PHE A 1 70 ? 5.284 0.047 -0.395 1.00 86.94 70 PHE A N 1
ATOM 569 C CA . PHE A 1 70 ? 4.251 -0.279 -1.372 1.00 86.94 70 PHE A CA 1
ATOM 570 C C . PHE A 1 70 ? 4.849 -0.895 -2.635 1.00 86.94 70 PHE A C 1
ATOM 572 O O . PHE A 1 70 ? 6.024 -0.716 -2.941 1.00 86.94 70 PHE 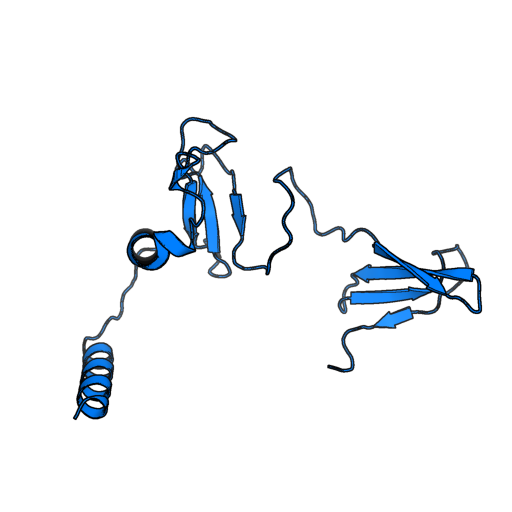A O 1
ATOM 579 N N . ILE A 1 71 ? 4.022 -1.611 -3.387 1.00 86.94 71 ILE A N 1
ATOM 580 C CA . ILE A 1 71 ? 4.350 -2.119 -4.716 1.00 86.94 71 ILE A CA 1
ATOM 581 C C . ILE A 1 71 ? 3.750 -1.152 -5.734 1.00 86.94 71 ILE A C 1
ATOM 583 O O . ILE A 1 71 ? 2.539 -0.927 -5.736 1.00 86.94 71 ILE A O 1
ATOM 587 N N . GLY A 1 72 ? 4.576 -0.567 -6.598 1.00 87.94 72 GLY A N 1
ATOM 588 C CA . GLY A 1 72 ? 4.143 0.432 -7.576 1.00 87.94 72 GLY A CA 1
ATOM 589 C C . GLY A 1 72 ? 4.937 0.391 -8.876 1.00 87.94 72 GLY A C 1
ATOM 590 O O . GLY A 1 72 ? 5.934 -0.314 -8.997 1.00 87.94 72 GLY A O 1
ATOM 591 N N . CYS A 1 73 ? 4.487 1.149 -9.875 1.00 89.12 73 CYS A N 1
ATOM 592 C CA . CYS A 1 73 ? 5.136 1.174 -11.185 1.00 89.12 73 CYS A CA 1
ATOM 593 C C . CYS A 1 73 ? 6.535 1.820 -11.129 1.00 89.12 73 CYS A C 1
ATOM 595 O O . CYS A 1 73 ? 6.747 2.870 -10.508 1.00 89.12 73 CYS A O 1
ATOM 597 N N . ASP A 1 74 ? 7.501 1.213 -11.816 1.00 88.81 74 ASP A N 1
ATOM 598 C CA . ASP A 1 74 ? 8.869 1.710 -11.971 1.00 88.81 74 ASP A CA 1
ATOM 599 C C . ASP A 1 74 ? 8.949 3.046 -12.732 1.00 88.81 74 ASP A C 1
ATOM 601 O O . ASP A 1 74 ? 9.771 3.891 -12.388 1.00 88.81 74 ASP A O 1
ATOM 605 N N . ARG A 1 75 ? 8.028 3.308 -13.665 1.00 86.88 75 ARG A N 1
ATOM 606 C CA . ARG A 1 75 ? 7.968 4.530 -14.495 1.00 86.88 75 ARG A CA 1
ATOM 607 C C . ARG A 1 75 ? 7.476 5.796 -13.784 1.00 86.88 75 ARG A C 1
ATOM 609 O O . ARG A 1 75 ? 7.076 6.759 -14.441 1.00 86.88 75 ARG A O 1
ATOM 616 N N . HIS A 1 76 ? 7.477 5.836 -12.457 1.00 81.88 76 HIS A N 1
ATOM 617 C CA . HIS A 1 76 ? 7.225 7.078 -11.721 1.00 81.88 76 HIS A CA 1
ATOM 618 C C . HIS A 1 76 ? 8.259 8.153 -12.124 1.00 81.88 76 HIS A C 1
ATOM 620 O O . HIS A 1 76 ? 9.437 7.819 -12.233 1.00 81.88 76 HIS A O 1
ATOM 626 N N . PRO A 1 77 ? 7.880 9.428 -12.352 1.00 82.62 77 PRO A N 1
ATOM 627 C CA . PRO A 1 77 ? 6.579 10.064 -12.103 1.00 82.62 77 PRO A CA 1
ATOM 628 C C . PRO A 1 77 ? 5.550 9.961 -13.241 1.00 82.62 77 PRO A C 1
ATOM 630 O O . PRO A 1 77 ? 4.431 10.442 -13.069 1.00 82.62 77 PRO A O 1
ATOM 633 N N . LYS A 1 78 ? 5.894 9.348 -14.385 1.00 86.06 78 LYS A N 1
ATOM 634 C CA . LYS A 1 78 ? 5.006 9.231 -15.560 1.00 86.06 78 LYS A CA 1
ATOM 635 C C . LYS A 1 78 ? 3.805 8.318 -15.302 1.00 86.06 78 LYS A C 1
ATOM 637 O O . LYS A 1 78 ? 2.716 8.599 -15.782 1.00 86.06 78 LYS A O 1
ATOM 642 N N . CYS A 1 79 ? 3.994 7.254 -14.523 1.00 84.12 79 CYS A N 1
ATOM 643 C CA . CYS A 1 79 ? 2.922 6.384 -14.043 1.00 84.12 79 CYS A CA 1
ATOM 644 C C . CYS A 1 79 ? 2.923 6.372 -12.507 1.00 84.12 79 CYS A C 1
ATOM 646 O O . CYS A 1 79 ? 3.948 6.090 -11.884 1.00 84.12 79 CYS A O 1
ATOM 648 N N . LYS A 1 80 ? 1.781 6.703 -11.892 1.00 84.88 80 LYS A N 1
ATOM 649 C CA . LYS A 1 80 ? 1.598 6.763 -10.426 1.00 84.88 80 LYS A CA 1
ATOM 650 C C . LYS A 1 80 ? 0.827 5.562 -9.865 1.00 84.88 80 LYS A C 1
ATOM 652 O O . LYS A 1 80 ? 0.331 5.626 -8.749 1.00 84.88 80 LYS A O 1
ATOM 657 N N . TYR A 1 81 ? 0.719 4.488 -10.640 1.00 83.38 81 TYR A N 1
ATOM 658 C CA . TYR A 1 81 ? -0.004 3.290 -10.236 1.00 83.38 81 TYR A CA 1
ATOM 659 C C . TYR A 1 81 ? 0.656 2.595 -9.035 1.00 83.38 81 TYR A C 1
ATOM 661 O O . TYR A 1 81 ? 1.876 2.391 -9.022 1.00 83.38 81 TYR A O 1
ATOM 669 N N . ILE A 1 82 ? -0.172 2.214 -8.061 1.00 84.62 82 ILE A N 1
ATOM 670 C CA . ILE A 1 82 ? 0.190 1.469 -6.851 1.00 84.62 82 ILE A CA 1
ATOM 671 C C . ILE A 1 82 ? -0.673 0.208 -6.835 1.00 84.62 82 ILE A C 1
ATOM 673 O O . ILE A 1 82 ? -1.894 0.306 -6.860 1.00 84.62 82 ILE A O 1
ATOM 677 N N . ALA A 1 83 ? -0.036 -0.959 -6.815 1.00 81.81 83 ALA A N 1
ATOM 678 C CA . ALA A 1 83 ? -0.714 -2.251 -6.826 1.00 81.81 83 ALA A CA 1
ATOM 679 C C . ALA A 1 83 ? -1.165 -2.678 -5.423 1.00 81.81 83 ALA A C 1
ATOM 681 O O . ALA A 1 83 ? -2.266 -3.184 -5.251 1.00 81.81 83 ALA A O 1
ATOM 682 N N . ARG A 1 84 ? -0.301 -2.494 -4.418 1.00 79.56 84 ARG A N 1
ATOM 683 C CA . ARG A 1 84 ? -0.573 -2.893 -3.031 1.00 79.56 84 ARG A CA 1
ATOM 684 C C . ARG A 1 84 ? 0.258 -2.053 -2.069 1.00 79.56 84 ARG A C 1
ATOM 686 O O . ARG A 1 84 ? 1.462 -1.898 -2.271 1.00 79.56 84 ARG A O 1
ATOM 693 N N . SER A 1 85 ? -0.364 -1.533 -1.016 1.00 77.44 85 SER A N 1
ATOM 694 C CA . SER A 1 85 ? 0.344 -1.039 0.166 1.00 77.44 85 SER A CA 1
ATOM 695 C C . SER A 1 85 ? 0.558 -2.203 1.128 1.00 77.44 85 SER A C 1
ATOM 697 O O . SER A 1 85 ? -0.311 -3.051 1.298 1.00 77.44 85 SER A O 1
ATOM 699 N N . LEU A 1 86 ? 1.734 -2.272 1.741 1.00 68.00 86 LEU A N 1
ATOM 700 C CA . LEU A 1 86 ? 2.071 -3.340 2.685 1.00 68.00 86 LEU A CA 1
ATOM 701 C C . LEU A 1 86 ? 2.032 -2.846 4.146 1.00 68.00 86 LEU A C 1
ATOM 703 O O . LEU A 1 86 ? 2.256 -3.602 5.083 1.00 68.00 86 LEU A O 1
ATOM 707 N N . SER A 1 87 ? 1.717 -1.564 4.348 1.00 59.94 87 SER A N 1
ATOM 708 C CA . SER A 1 87 ? 1.547 -0.917 5.652 1.00 59.94 87 SER A CA 1
ATOM 709 C C . SER A 1 87 ? 0.144 -1.070 6.256 1.00 59.94 87 SER A C 1
ATOM 711 O O . SER A 1 87 ? -0.068 -0.661 7.395 1.00 59.94 87 SER A O 1
ATOM 713 N N . GLN A 1 88 ? -0.810 -1.662 5.536 1.00 52.59 88 GLN A N 1
ATOM 714 C CA . GLN A 1 88 ? -2.127 -2.017 6.062 1.00 52.59 88 GLN A CA 1
ATOM 715 C C . GLN A 1 88 ? -2.361 -3.501 5.797 1.00 52.59 88 GLN A C 1
ATOM 717 O O . GLN A 1 88 ? -2.182 -3.965 4.675 1.00 52.59 88 GLN A O 1
ATOM 722 N N . GLN A 1 89 ? -2.693 -4.238 6.858 1.00 45.50 89 GLN A N 1
ATOM 723 C CA . GLN A 1 89 ? -3.136 -5.624 6.758 1.00 45.50 89 GLN A CA 1
ATOM 724 C C . GLN A 1 89 ? -4.281 -5.722 5.743 1.00 45.50 89 GLN A C 1
ATOM 726 O O . GLN A 1 89 ? -5.114 -4.822 5.660 1.00 45.50 89 GLN A O 1
ATOM 731 N N . GLU A 1 90 ? -4.224 -6.799 4.968 1.00 45.22 90 GLU A N 1
ATOM 732 C CA . GLU A 1 90 ? -5.108 -7.220 3.884 1.00 45.22 90 GLU A CA 1
ATOM 733 C C . GLU A 1 90 ? -6.558 -6.726 4.014 1.00 45.22 90 GLU A C 1
ATOM 735 O O . GLU A 1 90 ? -7.323 -7.220 4.834 1.00 45.22 90 GLU A O 1
ATOM 740 N N . ASP A 1 91 ? -6.950 -5.803 3.138 1.00 38.34 91 ASP A N 1
ATOM 741 C CA . ASP A 1 91 ? -8.302 -5.778 2.585 1.00 38.34 91 ASP A CA 1
ATOM 742 C C . ASP A 1 91 ? -8.121 -5.822 1.062 1.00 38.34 91 ASP A C 1
ATOM 744 O O . ASP A 1 91 ? -7.720 -4.851 0.415 1.00 38.34 91 ASP A O 1
ATOM 748 N N . GLU A 1 92 ? -8.290 -7.017 0.501 1.00 45.97 92 GLU A N 1
ATOM 749 C CA . GLU A 1 92 ? -8.312 -7.252 -0.936 1.00 45.97 92 GLU A CA 1
ATOM 750 C C . GLU A 1 92 ? -9.556 -6.597 -1.538 1.00 45.97 92 GLU A C 1
ATOM 752 O O . GLU A 1 92 ? -10.636 -7.178 -1.494 1.00 45.97 92 GLU A O 1
ATOM 757 N N . THR A 1 93 ? -9.435 -5.409 -2.134 1.00 37.03 93 THR A N 1
ATOM 758 C CA . THR A 1 93 ? -10.231 -5.062 -3.324 1.00 37.03 93 THR A CA 1
ATOM 759 C C . THR A 1 93 ? -9.615 -3.888 -4.090 1.00 37.03 93 THR A C 1
ATOM 761 O O . THR A 1 93 ? -9.480 -2.796 -3.553 1.00 37.03 93 THR A O 1
ATOM 764 N N . GLU A 1 94 ? -9.235 -4.188 -5.334 1.00 39.94 94 GLU A N 1
ATOM 765 C CA . GLU A 1 94 ? -9.067 -3.383 -6.556 1.00 39.94 94 GLU A CA 1
ATOM 766 C C . GLU A 1 94 ? -8.737 -1.868 -6.508 1.00 39.94 94 GLU A C 1
ATOM 768 O O . GLU A 1 94 ? -9.344 -1.082 -5.779 1.00 39.94 94 GLU A O 1
ATOM 773 N N . PRO A 1 95 ? -7.827 -1.406 -7.392 1.00 57.44 95 PRO A N 1
ATOM 774 C CA . PRO A 1 95 ? -7.368 -0.029 -7.438 1.00 57.44 95 PRO A CA 1
ATOM 775 C C . PRO A 1 95 ? -8.371 0.838 -8.196 1.00 57.44 95 PRO A C 1
ATOM 777 O O . PRO A 1 95 ? -8.595 0.641 -9.386 1.00 57.44 95 PRO A O 1
ATOM 780 N N . THR A 1 96 ? -8.924 1.867 -7.564 1.00 40.19 96 THR A N 1
ATOM 781 C CA . THR A 1 96 ? -9.361 3.062 -8.297 1.00 40.19 96 THR A CA 1
ATOM 782 C C . THR A 1 96 ? -9.451 4.265 -7.365 1.00 40.19 96 THR A C 1
ATOM 784 O O . THR A 1 96 ? -10.122 4.247 -6.343 1.00 40.19 96 THR A O 1
ATOM 787 N N . GLU A 1 97 ? -8.707 5.289 -7.777 1.00 52.38 97 GLU A N 1
ATOM 788 C CA . GLU A 1 97 ? -9.081 6.702 -7.751 1.00 52.38 97 GLU A CA 1
ATOM 789 C C . GLU A 1 97 ? -9.389 7.342 -6.388 1.00 52.38 97 GLU A C 1
ATOM 791 O O . GLU A 1 97 ? -10.428 7.148 -5.772 1.00 52.38 97 GLU A O 1
ATOM 796 N N . GLU A 1 98 ? -8.430 8.175 -5.969 1.00 60.66 98 GLU A N 1
ATOM 797 C CA . GLU A 1 98 ? -8.610 9.360 -5.125 1.00 60.66 98 GLU A CA 1
ATOM 798 C C . GLU A 1 98 ? -9.704 9.268 -4.056 1.00 60.66 98 GLU A C 1
ATOM 800 O O . GLU A 1 98 ? -10.836 9.690 -4.267 1.00 60.66 98 GLU A O 1
ATOM 805 N N . CYS A 1 99 ? -9.359 8.839 -2.843 1.00 39.28 99 CYS A N 1
ATOM 806 C CA . CYS A 1 99 ? -10.267 9.030 -1.720 1.00 39.28 99 CYS A CA 1
ATOM 807 C C . CYS A 1 99 ? -9.530 9.549 -0.492 1.00 39.28 99 CYS A C 1
ATOM 809 O O . CYS A 1 99 ? -8.818 8.841 0.221 1.00 39.28 99 CYS A O 1
ATOM 811 N N . GLN A 1 100 ? -9.777 10.831 -0.219 1.00 49.47 100 GLN A N 1
ATOM 812 C CA . GLN A 1 100 ? -9.933 11.332 1.141 1.00 49.47 100 GLN A CA 1
ATOM 813 C C . GLN A 1 100 ? -10.594 10.228 1.973 1.00 49.47 100 GLN A C 1
ATOM 815 O O . GLN A 1 100 ? -11.619 9.703 1.545 1.00 49.47 100 GLN A O 1
ATOM 820 N N . LYS A 1 101 ? -10.000 9.852 3.111 1.00 50.38 101 LYS A N 1
ATOM 821 C CA . LYS A 1 101 ? -10.533 8.853 4.051 1.00 50.38 101 LYS A CA 1
ATOM 822 C C . LYS A 1 101 ? -11.931 9.263 4.544 1.00 50.38 101 LYS A C 1
ATOM 824 O O . LYS A 1 101 ? -12.089 9.730 5.666 1.00 50.38 101 LYS A O 1
ATOM 829 N N . THR A 1 102 ? -12.945 9.103 3.708 1.00 47.91 102 THR A N 1
ATOM 830 C CA . THR A 1 102 ? -14.351 9.184 4.072 1.00 47.91 102 THR A CA 1
ATOM 831 C C . THR A 1 102 ? -14.756 7.750 4.309 1.00 47.91 102 THR A C 1
ATOM 833 O O . THR A 1 102 ? -15.178 7.038 3.404 1.00 47.91 102 THR A O 1
ATOM 836 N N . PHE A 1 103 ? -14.514 7.293 5.530 1.00 63.72 103 PHE A N 1
ATOM 837 C CA . PHE A 1 103 ? -14.980 5.993 5.972 1.00 63.72 103 PHE A CA 1
ATOM 838 C C . PHE A 1 103 ? -16.493 5.920 5.764 1.00 63.72 103 PHE A C 1
ATOM 840 O O . PHE A 1 103 ? -17.246 6.703 6.353 1.00 63.72 103 PHE A O 1
ATOM 847 N N . THR A 1 104 ? -16.945 5.010 4.908 1.00 72.19 104 THR A N 1
ATOM 848 C CA . THR A 1 104 ? -18.371 4.781 4.695 1.00 72.19 104 THR A CA 1
ATOM 849 C C . THR A 1 104 ? -18.934 4.014 5.898 1.00 72.19 104 THR A C 1
ATOM 851 O O . THR A 1 104 ? -18.308 3.071 6.384 1.00 72.19 104 THR A O 1
ATOM 854 N N . PRO A 1 105 ? -20.092 4.420 6.451 1.00 78.56 105 PRO A N 1
ATOM 855 C CA . PRO A 1 105 ? -20.692 3.724 7.584 1.00 78.56 105 PRO A CA 1
ATOM 856 C C . PRO A 1 105 ? -21.037 2.279 7.196 1.00 78.56 105 PRO A C 1
ATOM 858 O O . PRO A 1 105 ? -21.885 2.052 6.334 1.00 78.56 105 PRO A O 1
ATOM 861 N N . ARG A 1 106 ? -20.407 1.296 7.850 1.00 83.00 106 ARG A N 1
ATOM 862 C CA . ARG A 1 106 ? -20.635 -0.137 7.599 1.00 83.00 106 ARG A CA 1
ATOM 863 C C . ARG A 1 106 ? -21.777 -0.645 8.476 1.00 83.00 106 ARG A C 1
ATOM 865 O O . ARG A 1 106 ? -21.707 -0.544 9.697 1.00 83.00 106 ARG A O 1
ATOM 872 N N . LEU A 1 107 ? -22.824 -1.206 7.874 1.00 87.06 107 LEU A N 1
ATOM 873 C CA . LEU A 1 107 ? -23.912 -1.860 8.609 1.00 87.06 107 LEU A CA 1
ATOM 874 C C . LEU A 1 107 ? -23.405 -3.192 9.185 1.00 87.06 107 LEU A C 1
ATOM 876 O O . LEU A 1 107 ? -22.968 -4.060 8.434 1.00 87.06 107 LEU A O 1
ATOM 880 N N . LEU A 1 108 ? -23.444 -3.339 10.509 1.00 85.06 108 LEU A N 1
ATOM 881 C CA . LEU A 1 108 ? -23.045 -4.564 11.212 1.00 85.06 108 LEU A CA 1
ATOM 882 C C . LEU A 1 108 ? -24.207 -5.551 11.354 1.00 85.06 108 LEU A C 1
ATOM 884 O O . LEU A 1 108 ? -23.984 -6.756 11.378 1.00 85.06 108 LEU A O 1
ATOM 888 N N . GLY A 1 109 ? -25.438 -5.049 11.444 1.00 84.88 109 GLY A N 1
ATOM 889 C CA . GLY A 1 109 ? -26.623 -5.885 11.599 1.00 84.88 109 GLY A CA 1
ATOM 890 C C . GLY A 1 109 ? -27.777 -5.143 12.256 1.00 84.88 109 GLY A C 1
ATOM 891 O O . GLY A 1 109 ? -27.802 -3.911 12.278 1.00 84.88 109 GLY A O 1
ATOM 892 N N . VAL A 1 110 ? -28.729 -5.905 12.788 1.00 87.88 110 VAL A N 1
ATOM 893 C CA . VAL A 1 110 ? -29.929 -5.401 13.462 1.00 87.88 110 VAL A CA 1
ATOM 894 C C . VAL A 1 110 ? -29.999 -6.021 14.855 1.00 87.88 110 VAL A C 1
ATOM 896 O O . VAL A 1 110 ? -29.724 -7.210 15.013 1.00 87.88 110 VAL A O 1
ATOM 899 N N . MET A 1 111 ? -30.320 -5.218 15.870 1.00 74.62 111 MET A N 1
ATOM 900 C CA . MET A 1 111 ? -30.478 -5.713 17.238 1.00 74.62 111 MET A CA 1
ATOM 901 C C . MET A 1 111 ? -31.736 -6.588 17.345 1.00 74.62 111 MET A C 1
ATOM 903 O O . MET A 1 111 ? -32.818 -6.103 17.007 1.00 74.62 111 MET A O 1
ATOM 907 N N . PRO A 1 112 ? -31.638 -7.824 17.871 1.00 78.56 112 PRO A N 1
ATOM 908 C CA . PRO A 1 112 ? -32.776 -8.742 17.954 1.00 78.56 112 PRO A CA 1
ATOM 909 C C . PRO A 1 112 ? -33.896 -8.239 18.879 1.00 78.56 112 PRO A C 1
ATOM 911 O O . PRO A 1 112 ? -35.055 -8.571 18.663 1.00 78.56 112 PRO A O 1
ATOM 914 N N . ASP A 1 113 ? -33.568 -7.403 19.868 1.00 75.94 113 ASP A N 1
ATOM 915 C CA . ASP A 1 113 ? -34.529 -6.935 20.876 1.00 75.94 113 ASP A CA 1
ATOM 916 C C . ASP A 1 113 ? -35.271 -5.647 20.483 1.00 75.94 113 ASP A C 1
ATOM 918 O O . ASP A 1 113 ? -36.293 -5.313 21.077 1.00 75.94 113 ASP A O 1
ATOM 922 N N . SER A 1 114 ? -34.746 -4.885 19.518 1.00 73.12 114 SER A N 1
ATOM 923 C CA . SER A 1 114 ? -35.210 -3.517 19.226 1.00 73.12 114 SER A CA 1
ATOM 924 C C . SER A 1 114 ? -35.423 -3.230 17.737 1.00 73.12 114 SER A C 1
ATOM 926 O O . SER A 1 114 ? -35.846 -2.126 17.406 1.00 73.12 114 SER A O 1
ATOM 928 N N . ASP A 1 115 ? -35.090 -4.171 16.844 1.00 79.94 115 ASP A N 1
ATOM 929 C CA . ASP A 1 115 ? -35.096 -4.015 15.375 1.00 79.94 115 ASP A CA 1
ATOM 930 C C . ASP A 1 115 ? -34.292 -2.789 14.864 1.00 79.94 115 ASP A C 1
ATOM 932 O O . ASP A 1 115 ? -34.458 -2.292 13.750 1.00 79.94 115 ASP A O 1
ATOM 936 N N . GLU A 1 116 ? -33.377 -2.271 15.690 1.00 83.44 116 GLU A N 1
ATOM 937 C CA . GLU A 1 116 ? -32.552 -1.107 15.369 1.00 83.44 116 GLU A CA 1
ATOM 938 C C . GLU A 1 116 ? -31.266 -1.525 14.645 1.00 83.44 116 GLU A C 1
ATOM 940 O O . GLU A 1 116 ? -30.537 -2.419 15.085 1.00 83.44 116 GLU A O 1
ATOM 945 N N . LYS A 1 117 ? -30.951 -0.841 13.537 1.00 86.56 117 LYS A N 1
ATOM 946 C CA . LYS A 1 117 ? -29.721 -1.054 12.758 1.00 86.56 117 LYS A CA 1
ATOM 947 C C . LYS A 1 117 ? -28.483 -0.610 13.536 1.00 86.56 117 LYS A C 1
ATOM 949 O O . LYS A 1 117 ? -28.455 0.489 14.084 1.00 86.56 117 LYS A O 1
ATOM 954 N N . VAL A 1 118 ? -27.432 -1.418 13.506 1.00 88.00 118 VAL A N 1
ATOM 955 C CA . VAL A 1 118 ? -26.144 -1.142 14.148 1.00 88.00 118 VAL A CA 1
ATOM 956 C C . VAL A 1 118 ? -25.104 -0.809 13.084 1.00 88.00 118 VAL A C 1
ATOM 958 O O . VAL A 1 118 ? -24.862 -1.599 12.175 1.00 88.00 118 VAL A O 1
ATOM 961 N N . PHE A 1 119 ? -24.463 0.348 13.202 1.00 88.12 119 PHE A N 1
ATOM 962 C CA . PHE A 1 119 ? -23.482 0.866 12.252 1.00 88.12 119 PHE A CA 1
ATOM 963 C C . PHE A 1 119 ? -22.096 0.972 12.884 1.00 88.12 119 PHE A C 1
ATOM 965 O O . PHE A 1 119 ? -21.960 1.474 13.995 1.00 88.12 119 PHE A O 1
ATOM 972 N N . LEU A 1 120 ? -21.060 0.592 12.144 1.00 87.75 120 LEU A N 1
ATOM 973 C CA . LEU A 1 120 ? -19.665 0.913 12.423 1.00 87.75 120 LEU A CA 1
ATOM 974 C C . LEU A 1 120 ? -19.287 2.192 11.670 1.00 87.75 120 LEU A C 1
ATOM 976 O O . LEU A 1 120 ? -19.494 2.288 10.460 1.00 87.75 120 LEU A O 1
ATOM 980 N N . LYS A 1 121 ? -18.730 3.171 12.381 1.00 87.00 121 LYS A N 1
ATOM 981 C CA . LYS A 1 121 ? -18.311 4.473 11.848 1.00 87.00 121 LYS A CA 1
ATOM 982 C C . LYS A 1 121 ? -16.906 4.832 12.332 1.00 87.00 121 LYS A C 1
ATOM 984 O O . LYS A 1 121 ? -16.455 4.346 13.369 1.00 87.00 121 LYS A O 1
ATOM 989 N N . GLN A 1 122 ? -16.234 5.726 11.610 1.00 85.12 122 GLN A N 1
ATOM 990 C CA . GLN A 1 122 ? -14.942 6.289 12.004 1.00 85.12 122 GLN A CA 1
ATOM 991 C C . GLN A 1 122 ? -15.104 7.766 12.372 1.00 85.12 122 GLN A C 1
ATOM 993 O O . GLN A 1 122 ? -15.714 8.539 11.635 1.00 85.12 122 GLN A O 1
ATOM 998 N N . GLY A 1 123 ? -14.589 8.150 13.539 1.00 79.44 123 GLY A N 1
ATOM 999 C CA . GLY A 1 123 ? -14.575 9.528 14.027 1.00 79.44 123 GLY A CA 1
ATOM 1000 C C . GLY A 1 123 ? -13.159 9.999 14.374 1.00 79.44 123 GLY A C 1
ATOM 1001 O O . GLY A 1 123 ? -12.209 9.221 14.272 1.00 79.44 123 GLY A O 1
ATOM 1002 N N . PRO A 1 124 ? -12.999 11.252 14.838 1.00 77.56 124 PRO A N 1
ATOM 1003 C CA . PRO A 1 124 ? -11.689 11.816 15.189 1.00 77.56 124 PRO A CA 1
ATOM 1004 C C . PRO A 1 124 ? -10.981 11.053 16.320 1.00 77.56 124 PRO A C 1
ATOM 1006 O O . PRO A 1 124 ? -9.761 11.084 16.417 1.00 77.56 124 PRO A O 1
ATOM 1009 N N . TYR A 1 125 ? -11.743 10.337 17.151 1.00 78.75 125 TYR A N 1
ATOM 1010 C CA . TYR A 1 125 ? -11.241 9.543 18.276 1.00 78.75 125 TYR A CA 1
ATOM 1011 C C . TYR A 1 125 ? -11.129 8.038 17.966 1.00 78.75 125 TYR A C 1
ATOM 1013 O O . TYR A 1 125 ? -10.940 7.235 18.879 1.00 78.75 125 TYR A O 1
ATOM 1021 N N . GLY A 1 126 ? -11.268 7.645 16.696 1.00 79.12 126 GLY A N 1
ATOM 1022 C CA . GLY A 1 126 ? -11.218 6.251 16.251 1.00 79.12 126 GLY A CA 1
ATOM 1023 C C . GLY A 1 126 ? -12.586 5.667 15.894 1.00 79.12 126 GLY A C 1
ATOM 1024 O O . GLY A 1 126 ? -13.556 6.390 15.646 1.00 79.12 126 GLY A O 1
ATOM 1025 N N . HIS A 1 127 ? -12.646 4.338 15.814 1.00 87.69 127 HIS A N 1
ATOM 1026 C CA . HIS A 1 127 ? -13.850 3.612 15.418 1.00 87.69 127 HIS A CA 1
ATOM 1027 C C . HIS A 1 127 ? -14.884 3.573 16.545 1.00 87.69 127 HIS A C 1
ATOM 1029 O O . HIS A 1 127 ? -14.553 3.352 17.715 1.00 87.69 127 HIS A O 1
ATOM 1035 N N . TYR A 1 128 ? -16.148 3.753 16.178 1.00 86.19 128 TYR A N 1
ATOM 1036 C CA . TYR A 1 128 ? -17.275 3.669 17.092 1.00 86.19 128 TYR A CA 1
ATOM 1037 C C . TYR A 1 128 ? -18.455 2.953 16.441 1.00 86.19 128 TYR A C 1
ATOM 1039 O O . TYR A 1 128 ? -18.666 3.015 15.229 1.00 86.19 128 TYR A O 1
ATOM 1047 N N . VAL A 1 129 ? -19.231 2.277 17.276 1.00 90.62 129 VAL A N 1
ATOM 1048 C CA . VAL A 1 129 ? -20.490 1.643 16.909 1.00 90.62 129 VAL A CA 1
ATOM 1049 C C . VAL A 1 129 ? -21.630 2.585 17.276 1.00 90.62 129 VAL A C 1
ATOM 1051 O O . VAL A 1 129 ? -21.624 3.189 18.348 1.00 90.62 129 VAL A O 1
ATOM 1054 N N . GLN A 1 130 ? -22.606 2.728 16.389 1.00 89.69 130 GLN A N 1
ATOM 1055 C CA . GLN A 1 130 ? -23.815 3.512 16.588 1.00 89.69 130 GLN A CA 1
ATOM 1056 C C . GLN A 1 130 ? -25.045 2.633 16.383 1.00 89.69 130 GLN A C 1
ATOM 1058 O O . GLN A 1 130 ? -25.138 1.931 15.382 1.00 89.69 130 GLN A O 1
ATOM 1063 N N . ILE A 1 131 ? -26.006 2.722 17.295 1.00 89.12 131 ILE A N 1
ATOM 1064 C CA . ILE A 1 131 ? -27.306 2.065 17.168 1.00 89.12 131 ILE A CA 1
ATOM 1065 C C . ILE A 1 131 ? -28.316 3.098 16.655 1.00 89.12 131 ILE A C 1
ATOM 1067 O O . ILE A 1 131 ? -28.451 4.180 17.231 1.00 89.12 131 ILE A O 1
ATOM 1071 N N . GLY A 1 132 ? -28.993 2.770 15.558 1.00 83.38 132 GLY A N 1
ATOM 1072 C CA . GLY A 1 132 ? -29.944 3.632 14.866 1.00 83.38 132 GLY A CA 1
ATOM 1073 C C . GLY A 1 132 ? -29.307 4.596 13.855 1.00 83.38 132 GLY A C 1
ATOM 1074 O O . GLY A 1 132 ? -28.103 4.872 13.848 1.00 83.38 132 GLY A O 1
ATOM 1075 N N . GLU A 1 133 ? -30.147 5.122 12.967 1.00 81.88 133 GLU A N 1
ATOM 1076 C CA . GLU A 1 133 ? -29.766 6.103 11.943 1.00 81.88 133 GLU A CA 1
ATOM 1077 C C . GLU A 1 133 ? -29.623 7.518 12.538 1.00 81.88 133 GLU A C 1
ATOM 1079 O O . GLU A 1 133 ? -30.250 7.852 13.546 1.00 81.88 133 GLU A O 1
ATOM 1084 N N . ASP A 1 134 ? -28.815 8.377 11.907 1.00 76.19 134 ASP A N 1
ATOM 1085 C CA . ASP A 1 134 ? -28.705 9.785 12.308 1.00 76.19 134 ASP A CA 1
ATOM 1086 C C . ASP A 1 134 ? -29.970 10.546 11.886 1.00 76.19 134 ASP A C 1
ATOM 1088 O O . ASP A 1 134 ? -30.119 10.959 10.736 1.00 76.19 134 ASP A O 1
ATOM 1092 N N . LYS A 1 135 ? -30.903 10.740 12.821 1.00 79.44 135 LYS A N 1
ATOM 1093 C CA . LYS A 1 135 ? -32.109 11.554 12.609 1.00 79.44 135 LYS A CA 1
ATOM 1094 C C . LYS A 1 135 ? -31.923 12.932 13.244 1.00 79.44 135 LYS A C 1
ATOM 1096 O O . LYS A 1 135 ? -31.465 13.040 14.380 1.00 79.44 135 LYS A O 1
ATOM 1101 N N . LYS A 1 136 ? -32.286 14.003 12.522 1.00 66.56 136 LYS A N 1
ATOM 1102 C CA . LYS A 1 136 ? -32.212 15.384 13.037 1.00 66.56 136 LYS A CA 1
ATOM 1103 C C . LYS A 1 136 ? -33.015 15.496 14.340 1.00 66.56 136 LYS A C 1
ATOM 1105 O O . LYS A 1 136 ? -34.219 15.269 14.332 1.00 66.56 136 LYS A O 1
ATOM 1110 N N . GLY A 1 137 ? -32.342 15.850 15.435 1.00 70.81 137 GLY A N 1
ATOM 1111 C CA . GLY A 1 137 ? -32.954 16.024 16.758 1.00 70.81 137 GLY A CA 1
ATOM 1112 C C . GLY A 1 137 ? -32.917 14.794 17.673 1.00 70.81 137 GLY A C 1
ATOM 1113 O O . GLY A 1 137 ? -33.323 14.910 18.825 1.00 70.81 137 GLY A O 1
ATOM 1114 N N . LEU A 1 138 ? -32.400 13.649 17.211 1.00 70.31 138 LEU A N 1
ATOM 1115 C CA . LEU A 1 138 ? -32.167 12.468 18.047 1.00 70.31 138 LEU A CA 1
ATOM 1116 C C . LEU A 1 138 ? -30.665 12.219 18.207 1.00 70.31 138 LEU A C 1
ATOM 1118 O O . LEU A 1 138 ? -29.914 12.243 17.234 1.00 70.31 138 LEU A O 1
ATOM 1122 N N . PHE A 1 139 ? -30.237 11.945 19.438 1.00 72.81 139 PHE A N 1
ATOM 1123 C CA . PHE A 1 139 ? -28.874 11.516 19.739 1.00 72.81 139 PHE A CA 1
ATOM 1124 C C . PHE A 1 139 ? -28.846 9.981 19.813 1.00 72.81 139 PHE A C 1
ATOM 1126 O O . PHE A 1 139 ? -29.275 9.425 20.826 1.00 72.81 139 PHE A O 1
ATOM 1133 N N . PRO A 1 140 ? -28.400 9.278 18.754 1.00 79.06 140 PRO A N 1
ATOM 1134 C CA . PRO A 1 140 ? -28.342 7.820 18.757 1.00 79.06 140 PRO A CA 1
ATOM 1135 C C . PRO A 1 140 ? -27.317 7.315 19.778 1.00 79.06 140 PRO A C 1
ATOM 1137 O O . PRO A 1 140 ? -26.343 8.005 20.099 1.00 79.06 140 PRO A O 1
ATOM 1140 N N . LYS A 1 141 ? -27.516 6.093 20.279 1.00 83.69 141 LYS A N 1
ATOM 1141 C CA . LYS A 1 141 ? -26.585 5.464 21.227 1.00 83.69 141 LYS A CA 1
ATOM 1142 C C . LYS A 1 141 ? -25.279 5.127 20.506 1.00 83.69 141 LYS A C 1
ATOM 1144 O O . LYS A 1 141 ? -25.306 4.513 19.441 1.00 83.69 141 LYS A O 1
ATOM 1149 N N . ARG A 1 142 ? -24.140 5.533 21.076 1.00 88.38 142 ARG A N 1
ATOM 1150 C CA . ARG A 1 142 ? -22.799 5.352 20.495 1.00 88.38 142 ARG A CA 1
ATOM 1151 C C . ARG A 1 142 ? -21.853 4.710 21.508 1.00 88.38 142 ARG A C 1
ATOM 1153 O O . ARG A 1 142 ? -21.911 5.049 22.687 1.00 88.38 142 ARG A O 1
ATOM 1160 N N . ALA A 1 143 ? -20.966 3.837 21.042 1.00 86.75 143 ALA A N 1
ATOM 1161 C CA . ALA A 1 143 ? -19.922 3.207 21.846 1.00 86.75 143 ALA A CA 1
ATOM 1162 C C . ALA A 1 143 ? -18.597 3.178 21.073 1.00 86.75 143 ALA A C 1
ATOM 1164 O O . ALA A 1 143 ? -18.551 2.721 19.933 1.00 86.75 143 ALA A O 1
ATOM 1165 N N . SER A 1 144 ? -17.516 3.669 21.677 1.00 86.50 144 SER A N 1
ATOM 1166 C CA . SER A 1 144 ? -16.177 3.606 21.080 1.00 86.50 144 SER A CA 1
ATOM 1167 C C . SER A 1 144 ? -15.595 2.201 21.206 1.00 86.50 144 SER A C 1
ATOM 1169 O O . SER A 1 144 ? -15.705 1.585 22.262 1.00 86.50 144 SER A O 1
ATOM 1171 N N . LEU A 1 145 ? -14.916 1.723 20.163 1.00 80.12 145 LEU A N 1
ATOM 1172 C CA . LEU A 1 145 ? -14.245 0.416 20.175 1.00 80.12 145 LEU A CA 1
ATOM 1173 C C . LEU A 1 145 ? -12.843 0.461 20.808 1.00 80.12 145 LEU A C 1
ATOM 1175 O O . LEU A 1 145 ? -12.238 -0.575 21.044 1.00 80.12 145 LEU A O 1
ATOM 1179 N N . SER A 1 146 ? -12.325 1.652 21.120 1.00 66.88 146 SER A N 1
ATOM 1180 C CA . SER A 1 146 ? -10.966 1.869 21.641 1.00 66.88 146 SER A CA 1
ATOM 1181 C C . SER A 1 146 ? -10.801 1.645 23.151 1.00 66.88 146 SER A C 1
ATOM 1183 O O . SER A 1 146 ? -9.792 2.051 23.725 1.00 66.88 146 SER A O 1
ATOM 1185 N N . LYS A 1 147 ? -11.767 1.014 23.827 1.00 53.66 147 LYS A N 1
ATOM 1186 C CA . LYS A 1 147 ? -11.687 0.758 25.270 1.00 53.66 147 LYS A CA 1
ATOM 1187 C C . LYS A 1 147 ? -12.084 -0.683 25.577 1.00 53.66 147 LYS A C 1
ATOM 1189 O O . LYS A 1 147 ? -13.239 -0.942 25.895 1.00 53.66 147 LYS A O 1
ATOM 1194 N N . GLY A 1 148 ? -11.116 -1.598 25.483 1.00 56.09 148 GLY A N 1
ATOM 1195 C CA . GLY A 1 148 ? -11.263 -2.945 26.041 1.00 56.09 148 GLY A CA 1
ATOM 1196 C C . GLY A 1 148 ? -10.745 -4.122 25.214 1.00 56.09 148 GLY A C 1
ATOM 1197 O O . GLY A 1 148 ? -11.408 -5.153 25.246 1.00 56.09 148 GLY A O 1
ATOM 1198 N N . ILE A 1 149 ? -9.600 -3.995 24.532 1.00 43.09 149 ILE A N 1
ATOM 1199 C CA . ILE A 1 149 ? -8.664 -5.105 24.259 1.00 43.09 149 ILE A CA 1
ATOM 1200 C C . ILE A 1 149 ? -7.254 -4.598 24.545 1.00 43.09 149 ILE A C 1
ATOM 1202 O O . ILE A 1 149 ? -6.962 -3.460 24.107 1.00 43.09 149 ILE A O 1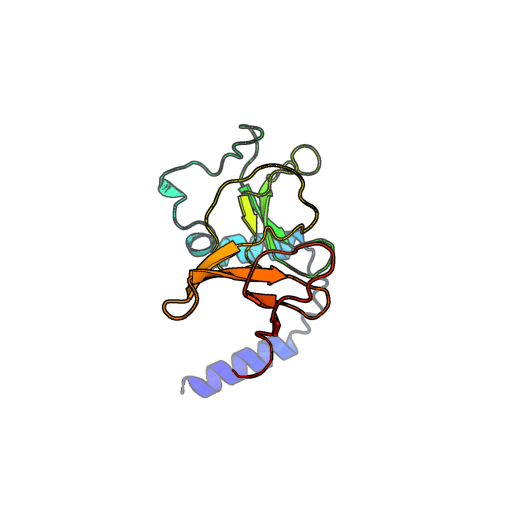
#